Protein AF-A0A520BB03-F1 (afdb_monomer)

Secondary structure (DSSP, 8-state):
------HHHHHHHHHHHHHHHHHHHHHHHHHHHHHHHHTTT----HHHHHHHHHHHTTS----S---HHHHHHHHHHHHHH----

Mean predicted aligned error: 3.63 Å

Radius of gyration: 17.66 Å; Cα contacts (8 Å, |Δi|>4): 32; chains: 1; bounding box: 46×32×51 Å

Structure (mmCIF, N/CA/C/O backbone):
data_AF-A0A520BB03-F1
#
_entry.id   AF-A0A520BB03-F1
#
loop_
_atom_site.group_PDB
_atom_site.id
_atom_site.type_symbol
_atom_site.label_atom_id
_atom_site.label_alt_id
_atom_site.label_comp_id
_atom_site.label_asym_id
_atom_site.label_entity_id
_atom_site.label_seq_id
_atom_site.pdbx_PDB_ins_code
_atom_site.Cartn_x
_atom_site.Cartn_y
_atom_site.Cartn_z
_atom_site.occupancy
_atom_site.B_iso_or_equiv
_atom_site.auth_seq_id
_atom_site.auth_comp_id
_atom_site.auth_asym_id
_atom_site.auth_atom_id
_atom_site.pdbx_PDB_model_num
ATOM 1 N N . GLU A 1 1 ? 32.331 14.422 -30.805 1.00 55.00 1 GLU A N 1
ATOM 2 C CA . GLU A 1 1 ? 31.654 14.477 -29.497 1.00 55.00 1 GLU A CA 1
ATOM 3 C C . GLU A 1 1 ? 32.221 13.378 -28.618 1.00 55.00 1 GLU A C 1
ATOM 5 O O . GLU A 1 1 ? 31.978 12.210 -28.875 1.00 55.00 1 GLU A O 1
ATOM 10 N N . ASP A 1 2 ? 33.054 13.744 -27.654 1.00 80.19 2 ASP A N 1
ATOM 11 C CA . ASP A 1 2 ? 33.725 12.866 -26.685 1.00 80.19 2 ASP A CA 1
ATOM 12 C C . ASP A 1 2 ? 33.049 12.886 -25.300 1.00 80.19 2 ASP A C 1
ATOM 14 O O . ASP A 1 2 ? 33.451 12.159 -24.393 1.00 80.19 2 ASP A O 1
ATOM 18 N N . HIS A 1 3 ? 31.973 13.668 -25.153 1.00 76.31 3 HIS A N 1
ATOM 19 C CA . HIS A 1 3 ? 31.153 13.747 -23.951 1.00 76.31 3 HIS A CA 1
ATOM 20 C C . HIS A 1 3 ? 29.670 13.560 -24.292 1.00 76.31 3 HIS A C 1
ATOM 22 O O . HIS A 1 3 ? 29.116 14.278 -25.123 1.00 76.31 3 HIS A O 1
ATOM 28 N N . VAL A 1 4 ? 29.010 12.614 -23.620 1.00 84.62 4 VAL A N 1
ATOM 29 C CA . VAL A 1 4 ? 27.569 12.353 -23.753 1.00 84.62 4 VAL A CA 1
ATOM 30 C C . VAL A 1 4 ? 26.912 12.302 -22.375 1.00 84.62 4 VAL A C 1
ATOM 32 O O . VAL A 1 4 ? 27.502 11.831 -21.408 1.00 84.62 4 VAL A O 1
ATOM 35 N N . SER A 1 5 ? 25.671 12.785 -22.273 1.00 85.88 5 SER A N 1
ATOM 36 C CA . SER A 1 5 ? 24.974 12.983 -20.990 1.00 85.88 5 SER A CA 1
ATOM 37 C C . SER A 1 5 ? 24.496 11.697 -20.308 1.00 85.88 5 SER A C 1
ATOM 39 O O . SER A 1 5 ? 24.160 11.721 -19.127 1.00 85.88 5 SER A O 1
ATOM 41 N N . MET A 1 6 ? 24.389 10.588 -21.051 1.00 87.19 6 MET A N 1
ATOM 42 C CA . MET A 1 6 ? 23.780 9.328 -20.589 1.00 87.19 6 MET A CA 1
ATOM 43 C C . MET A 1 6 ? 22.364 9.502 -19.992 1.00 87.19 6 MET A C 1
ATOM 45 O O . MET A 1 6 ? 21.896 8.667 -19.213 1.00 87.19 6 MET A O 1
ATOM 49 N N . GLY A 1 7 ? 21.654 10.572 -20.376 1.00 91.25 7 GLY A N 1
ATOM 50 C CA . GLY A 1 7 ? 20.409 11.003 -19.731 1.00 91.25 7 GLY A CA 1
ATOM 51 C C . GLY A 1 7 ? 19.272 9.978 -19.787 1.00 91.25 7 GLY A C 1
ATOM 52 O O . GLY A 1 7 ? 18.551 9.812 -18.806 1.00 91.25 7 GLY A O 1
ATOM 53 N N . ALA A 1 8 ? 19.148 9.220 -20.881 1.00 92.25 8 ALA A N 1
ATOM 54 C CA . ALA A 1 8 ? 18.132 8.169 -21.004 1.00 92.25 8 ALA A CA 1
ATOM 55 C C . ALA A 1 8 ? 18.328 7.034 -19.975 1.00 92.25 8 ALA A C 1
ATOM 57 O O . ALA A 1 8 ? 17.367 6.545 -19.375 1.00 92.25 8 ALA A O 1
ATOM 58 N N . ASN A 1 9 ? 19.581 6.658 -19.699 1.00 93.06 9 ASN A N 1
ATOM 59 C CA . ASN A 1 9 ? 19.903 5.644 -18.692 1.00 93.06 9 ASN A CA 1
ATOM 60 C C . ASN A 1 9 ? 19.649 6.170 -17.274 1.00 93.06 9 ASN A C 1
ATOM 62 O O . ASN A 1 9 ? 19.147 5.442 -16.417 1.00 93.06 9 ASN A O 1
ATOM 66 N N . ALA A 1 10 ? 19.954 7.445 -17.028 1.00 95.12 10 ALA A N 1
ATOM 67 C CA . ALA A 1 10 ? 19.651 8.086 -15.755 1.00 95.12 10 ALA A CA 1
ATOM 68 C C . ALA A 1 10 ? 18.133 8.141 -15.496 1.00 95.12 10 ALA A C 1
ATOM 70 O O . ALA A 1 10 ? 17.687 7.773 -14.409 1.00 95.12 10 ALA A O 1
ATOM 71 N N . ALA A 1 11 ? 17.337 8.516 -16.502 1.00 96.38 11 ALA A N 1
ATOM 72 C CA . ALA A 1 11 ? 15.882 8.60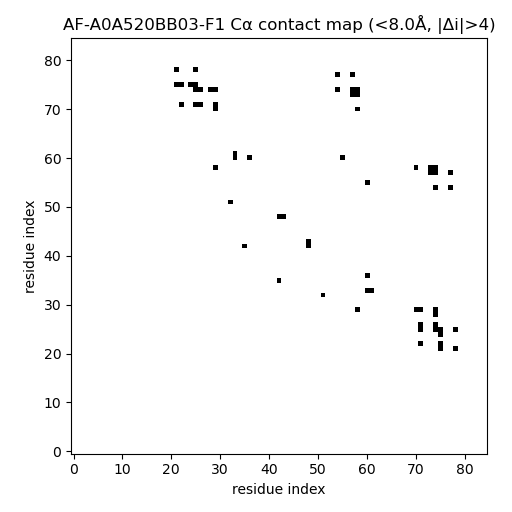2 -16.395 1.00 96.38 11 ALA A CA 1
ATOM 73 C C . ALA A 1 11 ? 15.231 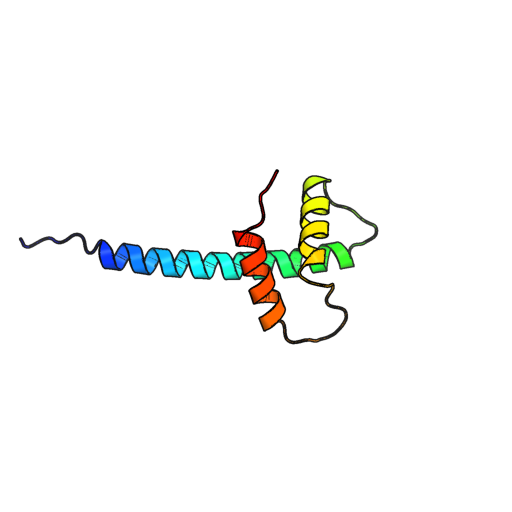7.238 -16.102 1.00 96.38 11 ALA A C 1
ATOM 75 O O . ALA A 1 11 ? 14.436 7.119 -15.172 1.00 96.38 11 ALA A O 1
ATOM 76 N N . THR A 1 12 ? 15.616 6.185 -16.830 1.00 96.88 12 THR A N 1
ATOM 77 C CA . THR A 1 12 ? 15.081 4.827 -16.604 1.00 96.88 12 THR A CA 1
ATOM 78 C C . THR A 1 12 ? 15.485 4.258 -15.243 1.00 96.88 12 THR A C 1
ATOM 80 O O . THR A 1 12 ? 14.685 3.586 -14.589 1.00 96.88 12 THR A O 1
ATOM 83 N N . LYS A 1 13 ? 16.700 4.556 -14.763 1.00 97.06 13 LYS A N 1
ATOM 84 C CA . LYS A 1 13 ? 17.121 4.197 -13.402 1.00 97.06 13 LYS A CA 1
ATOM 85 C C . LYS A 1 13 ? 16.306 4.941 -12.345 1.00 97.06 13 LYS A C 1
ATOM 87 O O . LYS A 1 13 ? 15.902 4.319 -11.368 1.00 97.06 13 LYS A O 1
ATOM 92 N N . CYS A 1 14 ? 16.068 6.237 -12.537 1.00 97.75 14 CYS A N 1
ATOM 93 C CA . CYS A 1 14 ? 15.270 7.049 -11.622 1.00 97.75 14 CYS A CA 1
ATOM 94 C C . CYS A 1 14 ? 13.844 6.497 -11.494 1.00 97.75 14 CYS A C 1
ATOM 96 O O . CYS A 1 14 ? 13.397 6.234 -10.382 1.00 97.75 14 CYS A O 1
ATOM 98 N N . LEU A 1 15 ? 13.191 6.194 -12.621 1.00 97.81 15 LEU A N 1
ATOM 99 C CA . LEU A 1 15 ? 11.852 5.599 -12.633 1.00 97.81 15 LEU A CA 1
ATOM 100 C C . LEU A 1 15 ? 11.790 4.304 -11.810 1.00 97.81 15 LEU A C 1
ATOM 102 O O . LEU A 1 15 ? 10.948 4.168 -10.931 1.00 97.81 15 LEU A O 1
ATOM 106 N N . ARG A 1 16 ? 12.752 3.393 -12.001 1.00 98.19 16 ARG A N 1
ATOM 107 C CA . ARG A 1 16 ? 12.832 2.150 -11.211 1.00 98.19 16 ARG A CA 1
ATOM 108 C C . ARG A 1 16 ? 12.981 2.400 -9.708 1.00 98.19 16 ARG A C 1
ATOM 110 O O . ARG A 1 16 ? 12.512 1.595 -8.908 1.00 98.19 16 ARG A O 1
ATOM 117 N N . VAL A 1 17 ? 13.678 3.468 -9.314 1.00 98.50 17 VAL A N 1
ATOM 118 C CA . VAL A 1 17 ? 13.814 3.857 -7.903 1.00 98.50 17 VAL A CA 1
ATOM 119 C C . VAL A 1 17 ? 12.486 4.387 -7.366 1.00 98.50 17 VAL A C 1
ATOM 121 O O . VAL A 1 17 ? 12.094 3.976 -6.277 1.00 98.50 17 VAL A O 1
ATOM 124 N N . CYS A 1 18 ? 11.772 5.219 -8.127 1.00 97.88 18 CYS A N 1
ATOM 125 C CA . CYS A 1 18 ? 10.432 5.686 -7.767 1.00 97.88 18 CYS A CA 1
ATOM 126 C C . CYS A 1 18 ? 9.454 4.515 -7.589 1.00 97.88 18 CYS A C 1
ATOM 128 O O . CYS A 1 18 ? 8.830 4.413 -6.537 1.00 97.88 18 CYS A O 1
ATOM 130 N N . ASP A 1 19 ? 9.423 3.564 -8.528 1.00 97.31 19 ASP A N 1
ATOM 131 C CA . ASP A 1 19 ? 8.565 2.375 -8.428 1.00 97.31 19 ASP A CA 1
ATOM 132 C C . ASP A 1 19 ? 8.873 1.543 -7.169 1.00 97.31 19 ASP A C 1
ATOM 134 O O . ASP A 1 19 ? 7.997 0.925 -6.565 1.00 97.31 19 ASP A O 1
ATOM 138 N N . ASN A 1 20 ? 10.146 1.469 -6.771 1.00 98.12 20 ASN A N 1
ATOM 139 C CA . ASN A 1 20 ? 10.545 0.774 -5.548 1.00 98.12 20 ASN A CA 1
ATOM 140 C C . ASN A 1 20 ? 10.148 1.551 -4.293 1.00 98.12 20 ASN A C 1
ATOM 142 O O . ASN A 1 20 ? 9.738 0.939 -3.309 1.00 98.12 20 ASN A O 1
ATOM 146 N N . LEU A 1 21 ? 10.245 2.878 -4.328 1.00 98.12 21 LEU A N 1
ATOM 147 C CA . LEU A 1 21 ? 9.827 3.732 -3.225 1.00 98.12 21 LEU A CA 1
ATOM 148 C C . LEU A 1 21 ? 8.320 3.612 -2.971 1.00 98.12 21 LEU A C 1
ATOM 150 O O . LEU A 1 21 ? 7.921 3.452 -1.822 1.00 98.12 21 LEU A O 1
ATOM 154 N N . GLU A 1 22 ? 7.494 3.589 -4.019 1.00 97.62 22 GLU A N 1
ATOM 155 C CA . GLU A 1 22 ? 6.048 3.357 -3.893 1.00 97.62 22 GLU A CA 1
ATOM 156 C C . GLU A 1 22 ? 5.740 2.034 -3.177 1.00 97.62 22 GLU A C 1
ATOM 158 O O . GLU A 1 22 ? 4.886 1.983 -2.293 1.00 97.62 22 GLU A O 1
ATOM 163 N N . ARG A 1 23 ? 6.484 0.964 -3.493 1.00 98.19 23 ARG A N 1
ATOM 164 C CA . ARG A 1 23 ? 6.354 -0.334 -2.806 1.00 98.19 23 ARG A CA 1
ATOM 165 C C . ARG A 1 23 ? 6.723 -0.247 -1.328 1.00 98.19 23 ARG A C 1
ATOM 167 O O . ARG A 1 23 ? 6.028 -0.833 -0.502 1.00 98.19 23 ARG A O 1
ATOM 174 N N . ILE A 1 24 ? 7.801 0.462 -0.995 1.00 98.56 24 ILE A N 1
ATOM 175 C CA . ILE A 1 24 ? 8.239 0.651 0.395 1.00 98.56 24 ILE A CA 1
ATOM 176 C C . ILE A 1 24 ? 7.163 1.406 1.182 1.00 98.56 24 ILE A C 1
ATOM 178 O O . ILE A 1 24 ? 6.731 0.924 2.227 1.00 98.56 24 ILE A O 1
ATOM 182 N N . LEU A 1 25 ? 6.667 2.522 0.644 1.00 98.25 25 LEU A N 1
ATOM 183 C CA . LEU A 1 25 ? 5.616 3.321 1.280 1.00 98.25 25 LEU A CA 1
ATOM 184 C C . LEU A 1 25 ? 4.304 2.537 1.427 1.00 98.25 25 LEU A C 1
ATOM 186 O O . LEU A 1 25 ? 3.611 2.666 2.432 1.00 98.25 25 LEU A O 1
ATOM 190 N N . ALA A 1 26 ? 3.970 1.677 0.463 1.00 98.44 26 ALA A N 1
ATOM 191 C CA . ALA A 1 26 ? 2.801 0.803 0.536 1.00 98.44 26 ALA A CA 1
ATOM 192 C C . ALA A 1 26 ? 2.889 -0.214 1.685 1.00 98.44 26 ALA A C 1
ATOM 194 O O . ALA A 1 26 ? 1.896 -0.465 2.371 1.00 98.44 26 ALA A O 1
ATOM 195 N N . ILE A 1 27 ? 4.074 -0.786 1.911 1.00 98.50 27 ILE A N 1
ATOM 196 C CA . ILE A 1 27 ? 4.335 -1.700 3.032 1.00 98.50 27 ILE A CA 1
ATOM 197 C C . ILE A 1 27 ? 4.321 -0.937 4.363 1.00 98.50 27 ILE A C 1
ATOM 199 O O . ILE A 1 27 ? 3.763 -1.419 5.352 1.00 98.50 27 ILE A O 1
ATOM 203 N N . GLU A 1 28 ? 4.887 0.267 4.396 1.00 98.69 28 GLU A N 1
ATOM 204 C CA . GLU A 1 28 ? 4.848 1.135 5.573 1.00 98.69 28 GLU A CA 1
ATOM 205 C C . GLU A 1 28 ? 3.405 1.493 5.949 1.00 98.69 28 GLU A C 1
ATOM 207 O O . GLU A 1 28 ? 3.006 1.287 7.091 1.00 98.69 28 GLU A O 1
ATOM 212 N N . LEU A 1 29 ? 2.577 1.923 4.992 1.00 98.38 29 LEU A N 1
ATOM 213 C CA . LEU A 1 29 ? 1.165 2.229 5.236 1.00 98.38 29 LEU A CA 1
ATOM 214 C C . LEU A 1 29 ? 0.396 1.004 5.748 1.00 98.38 29 LEU A C 1
ATOM 216 O O . LEU A 1 29 ? -0.384 1.116 6.698 1.00 98.38 29 LEU A O 1
ATOM 220 N N . LEU A 1 30 ? 0.635 -0.169 5.152 1.00 98.44 30 LEU A N 1
ATOM 221 C CA . LEU A 1 30 ? 0.025 -1.428 5.576 1.00 98.44 30 LEU A CA 1
ATOM 222 C C . LEU A 1 30 ? 0.342 -1.739 7.046 1.00 98.44 30 LEU A C 1
ATOM 224 O O . LEU A 1 30 ? -0.562 -2.013 7.838 1.00 98.44 30 LEU A O 1
ATOM 228 N N . THR A 1 31 ? 1.621 -1.668 7.417 1.00 98.31 31 THR A N 1
ATOM 229 C CA . THR A 1 31 ? 2.079 -1.979 8.777 1.00 98.31 31 THR A CA 1
ATOM 230 C C . THR A 1 31 ? 1.676 -0.903 9.787 1.00 98.31 31 THR A C 1
ATOM 232 O O . THR A 1 31 ? 1.223 -1.240 10.880 1.00 98.31 31 THR A O 1
ATOM 235 N N . ALA A 1 32 ? 1.743 0.380 9.423 1.00 98.38 32 ALA A N 1
ATOM 236 C CA . ALA A 1 32 ? 1.323 1.495 10.269 1.00 98.38 32 ALA A CA 1
ATOM 237 C C . ALA A 1 32 ? -0.178 1.438 10.588 1.00 98.38 32 ALA A C 1
AT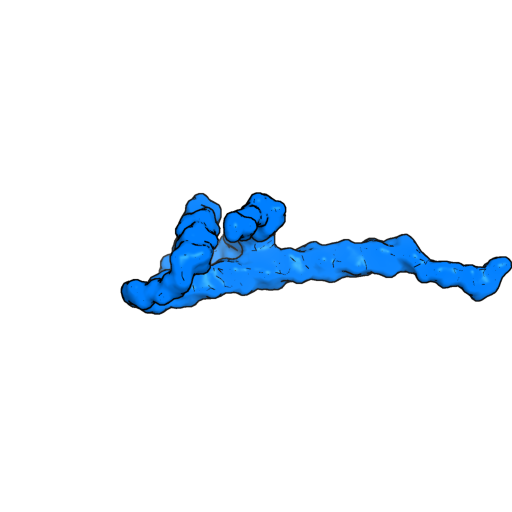OM 239 O O . ALA A 1 32 ? -0.574 1.609 11.740 1.00 98.38 32 ALA A O 1
ATOM 240 N N . THR A 1 33 ? -1.015 1.136 9.593 1.00 98.19 33 THR A N 1
ATOM 241 C CA . THR A 1 33 ? -2.466 0.984 9.784 1.00 98.19 33 THR A CA 1
ATOM 242 C C . THR A 1 33 ? -2.773 -0.194 10.711 1.00 98.19 33 T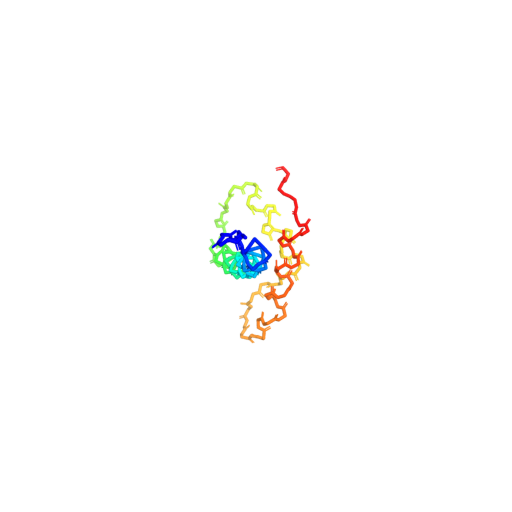HR A C 1
ATOM 244 O O . THR A 1 33 ? -3.570 -0.063 11.638 1.00 98.19 33 THR A O 1
ATOM 247 N N . GLN A 1 34 ? -2.084 -1.326 10.529 1.00 98.25 34 GLN A N 1
ATOM 248 C CA . GLN A 1 34 ? -2.194 -2.470 11.436 1.00 98.25 34 GLN A CA 1
ATOM 249 C C . GLN A 1 34 ? -1.795 -2.105 12.871 1.00 98.25 34 GLN A C 1
ATOM 251 O O . GLN A 1 34 ? -2.512 -2.441 13.811 1.00 98.25 34 GLN A O 1
ATOM 256 N N . ALA A 1 35 ? -0.689 -1.381 13.049 1.00 98.19 35 ALA A N 1
ATOM 257 C CA . ALA A 1 35 ? -0.230 -0.938 14.361 1.00 98.19 35 ALA A CA 1
ATOM 258 C C . ALA A 1 35 ? -1.219 0.024 15.039 1.00 98.19 35 ALA A C 1
ATOM 260 O O . ALA A 1 35 ? -1.426 -0.065 16.247 1.00 98.19 35 ALA A O 1
ATOM 261 N N . LEU A 1 36 ? -1.854 0.925 14.283 1.00 98.25 36 LEU A N 1
ATOM 262 C CA . LEU A 1 36 ? -2.886 1.819 14.817 1.00 98.25 36 LEU A CA 1
ATOM 263 C C . LEU A 1 36 ? -4.119 1.047 15.295 1.00 98.25 36 LEU A C 1
ATOM 265 O O . LEU A 1 36 ? -4.642 1.346 16.367 1.00 98.25 36 LEU A O 1
ATOM 269 N N . ASP A 1 37 ? -4.538 0.019 14.558 1.00 97.69 37 ASP A N 1
ATOM 270 C CA . ASP A 1 37 ? -5.666 -0.825 14.960 1.00 97.69 37 ASP A CA 1
ATOM 271 C C . ASP A 1 37 ? -5.350 -1.710 16.172 1.00 97.69 37 ASP A C 1
ATOM 273 O O . ASP A 1 37 ? -6.205 -1.923 17.029 1.00 97.69 37 ASP A O 1
ATOM 277 N N . LEU A 1 38 ? -4.105 -2.162 16.316 1.00 97.94 38 LEU A N 1
ATOM 278 C CA . LEU A 1 38 ? -3.659 -2.881 17.514 1.00 97.94 38 LEU A CA 1
ATOM 279 C C . LEU A 1 38 ? -3.557 -1.980 18.757 1.00 97.94 38 LEU A C 1
ATOM 281 O O . LEU A 1 38 ? -3.549 -2.480 19.878 1.00 97.94 38 LEU A O 1
ATOM 285 N N . ARG A 1 39 ? -3.478 -0.656 18.577 1.00 97.44 39 ARG A N 1
ATOM 286 C CA . ARG A 1 39 ? -3.388 0.330 19.669 1.00 97.44 39 ARG A CA 1
ATOM 287 C C . ARG A 1 39 ? -4.738 0.885 20.122 1.00 97.44 39 ARG A C 1
ATOM 289 O O . ARG A 1 39 ? -4.768 1.758 20.991 1.00 97.44 39 ARG A O 1
ATOM 296 N N . ARG A 1 40 ? -5.853 0.422 19.553 1.00 95.69 40 ARG A N 1
ATOM 297 C CA . ARG A 1 40 ? -7.188 0.887 19.962 1.00 95.69 40 ARG A CA 1
ATOM 298 C C . ARG A 1 40 ? -7.423 0.601 21.460 1.00 95.69 40 ARG A C 1
ATOM 300 O O . ARG A 1 40 ? -6.955 -0.423 21.954 1.00 95.69 40 ARG A O 1
ATOM 307 N N . PRO A 1 41 ? -8.123 1.496 22.195 1.00 96.50 41 PRO A N 1
ATOM 308 C CA . PRO A 1 41 ? -8.998 2.566 21.698 1.00 96.50 41 PRO A CA 1
ATOM 309 C C . PRO A 1 41 ? -8.314 3.907 21.389 1.00 96.50 41 PRO A C 1
ATOM 311 O O . PRO A 1 41 ? -9.003 4.826 20.942 1.00 96.50 41 PRO A O 1
ATOM 314 N N . GLU A 1 42 ? -6.999 4.036 21.590 1.00 97.44 42 GLU A N 1
ATOM 315 C CA . GLU A 1 42 ? -6.279 5.282 21.307 1.00 97.44 42 GLU A CA 1
ATOM 316 C C . GLU A 1 42 ? -6.391 5.679 19.825 1.00 97.44 42 GLU A C 1
ATOM 318 O O . GLU A 1 42 ? -6.410 4.835 18.917 1.00 97.44 42 GLU A O 1
ATOM 323 N N . LYS A 1 43 ? -6.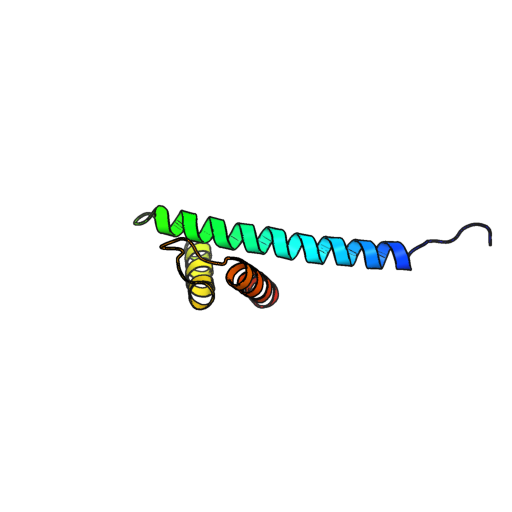475 6.988 19.573 1.00 96.44 43 LYS A N 1
ATOM 324 C CA . LYS A 1 43 ? -6.661 7.554 18.230 1.00 96.44 43 LYS A CA 1
ATOM 325 C C . LYS A 1 43 ? -5.553 8.535 17.876 1.00 96.44 43 LYS A C 1
ATOM 327 O O . LYS A 1 43 ? -4.991 9.206 18.737 1.00 96.44 43 LYS A O 1
ATOM 332 N N . SER A 1 44 ? -5.254 8.613 16.586 1.00 96.88 44 SER A N 1
ATOM 333 C CA . SER A 1 44 ? -4.390 9.631 15.998 1.00 96.88 44 SER A CA 1
ATOM 334 C C . SER A 1 44 ? -5.189 10.904 15.677 1.00 96.88 44 SER A C 1
ATOM 336 O O . SER A 1 44 ? -6.361 11.046 16.029 1.00 96.88 44 SER A O 1
ATOM 338 N N . SER A 1 45 ? -4.553 11.857 14.997 1.00 97.12 45 SER A N 1
ATOM 339 C CA . SER A 1 45 ? -5.233 13.045 14.471 1.00 97.12 45 SER A CA 1
ATOM 340 C C . SER A 1 45 ? -6.328 12.677 13.460 1.00 97.12 45 SER A C 1
ATOM 342 O O . SER A 1 45 ? -6.235 11.661 12.769 1.00 97.12 45 SER A O 1
ATOM 344 N N . SER A 1 46 ? -7.330 13.547 13.302 1.00 96.25 46 SER A N 1
ATOM 345 C CA . SER A 1 46 ? -8.451 13.338 12.370 1.00 96.25 46 SER A CA 1
ATOM 346 C C . SER A 1 46 ? -8.005 13.056 10.931 1.00 96.25 46 SER A C 1
ATOM 348 O O . SER A 1 46 ? -8.578 12.197 10.269 1.00 96.25 46 SER A O 1
ATOM 350 N N . LYS A 1 47 ? -6.947 13.724 10.454 1.00 96.31 47 LYS A N 1
ATOM 351 C CA . LYS A 1 47 ? -6.384 13.491 9.114 1.00 96.31 47 LYS A CA 1
ATOM 352 C C . LYS A 1 47 ? -5.867 12.062 8.944 1.00 96.31 47 LYS A C 1
ATOM 354 O O . LYS A 1 47 ? -6.127 11.437 7.919 1.00 96.31 47 LYS A O 1
ATOM 359 N N . ILE A 1 48 ? -5.157 11.547 9.948 1.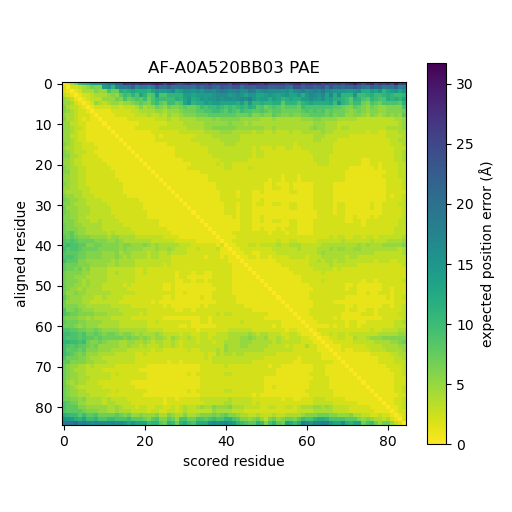00 96.81 48 ILE A N 1
ATOM 360 C CA . ILE A 1 48 ? -4.615 10.184 9.921 1.00 96.81 48 ILE A CA 1
ATOM 361 C C . ILE A 1 48 ? -5.733 9.154 10.069 1.00 96.81 48 ILE A C 1
ATOM 363 O O . ILE A 1 48 ? -5.734 8.168 9.345 1.00 96.81 48 ILE A O 1
ATOM 367 N N . GLU A 1 49 ? -6.716 9.392 10.937 1.00 97.44 49 GLU A N 1
ATOM 368 C CA . GLU A 1 49 ? -7.860 8.482 11.074 1.00 97.44 49 GLU A CA 1
ATOM 369 C C . GLU A 1 49 ? -8.693 8.403 9.786 1.00 97.44 49 GLU A C 1
ATOM 371 O O . GLU A 1 49 ? -9.115 7.317 9.401 1.00 97.44 49 GLU A O 1
ATOM 376 N N . ASN A 1 50 ? -8.862 9.511 9.054 1.00 96.69 50 ASN A N 1
ATOM 377 C CA . ASN A 1 50 ? -9.533 9.503 7.749 1.00 96.69 50 ASN A CA 1
ATOM 378 C C . ASN A 1 50 ? -8.744 8.716 6.688 1.00 96.69 50 ASN A C 1
ATOM 380 O O . ASN A 1 50 ? -9.338 7.975 5.899 1.00 96.69 50 ASN A O 1
ATOM 384 N N . LEU A 1 51 ? -7.413 8.855 6.680 1.00 97.44 51 LEU A N 1
ATOM 385 C CA . LEU A 1 51 ? -6.525 8.065 5.823 1.00 97.44 51 LEU A CA 1
ATOM 386 C C . LEU A 1 51 ? -6.652 6.571 6.142 1.00 97.44 51 LEU A C 1
ATOM 388 O O . LEU A 1 51 ? -6.896 5.777 5.238 1.00 97.44 51 LEU A O 1
ATOM 392 N N . VAL A 1 52 ? -6.533 6.201 7.419 1.00 97.56 52 VAL A N 1
ATOM 393 C CA . VAL A 1 52 ? -6.661 4.820 7.907 1.00 97.56 52 VAL A CA 1
ATOM 394 C C . VAL A 1 52 ? -8.027 4.246 7.552 1.00 97.56 52 VAL A C 1
ATOM 396 O O . VAL A 1 52 ? -8.101 3.156 6.994 1.00 97.56 52 VAL A O 1
ATOM 399 N N . TYR A 1 53 ? -9.105 4.994 7.798 1.00 96.94 53 TYR A N 1
ATOM 400 C CA . TYR A 1 53 ? -10.462 4.585 7.447 1.00 96.94 53 TYR A CA 1
ATOM 401 C C . TYR A 1 53 ? -10.605 4.296 5.949 1.00 96.94 53 TYR A C 1
ATOM 403 O O . TYR A 1 53 ? -11.136 3.251 5.572 1.00 96.94 53 TYR A O 1
ATOM 411 N N . SER A 1 54 ? -10.097 5.195 5.100 1.00 97.62 54 SER A N 1
ATOM 412 C CA . SER A 1 54 ? -10.143 5.047 3.641 1.00 97.62 54 SER A CA 1
ATOM 413 C C . SER A 1 54 ? -9.307 3.859 3.169 1.00 97.62 54 SER A C 1
ATOM 415 O O . SER A 1 54 ? -9.754 3.073 2.338 1.00 97.62 54 SER A O 1
ATOM 417 N N . PHE A 1 55 ? -8.114 3.688 3.738 1.00 98.25 55 PHE A N 1
ATOM 418 C CA . PHE A 1 55 ? -7.231 2.570 3.432 1.00 98.25 55 PHE A CA 1
ATOM 419 C C . PHE A 1 55 ? -7.848 1.225 3.842 1.00 98.25 55 PHE A C 1
ATOM 421 O O . PHE A 1 55 ? -7.762 0.253 3.093 1.00 98.25 55 PHE A O 1
ATOM 428 N N . ARG A 1 56 ? -8.567 1.173 4.971 1.00 97.88 56 ARG A N 1
ATOM 429 C CA . ARG A 1 56 ? -9.287 -0.0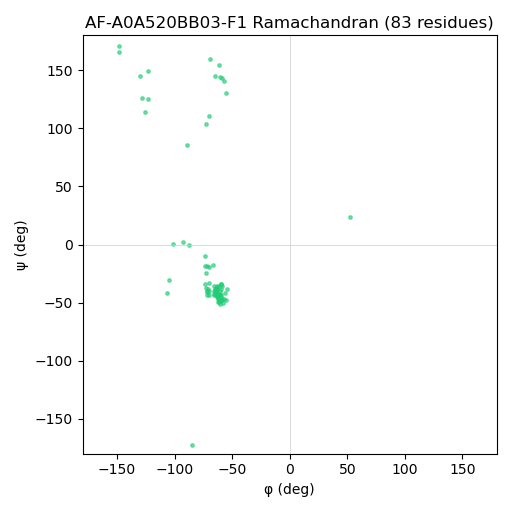27 5.428 1.00 97.88 56 ARG A CA 1
ATOM 430 C C . ARG A 1 56 ? -10.463 -0.442 4.546 1.00 97.88 56 ARG A C 1
ATOM 432 O O . ARG A 1 56 ? -10.858 -1.602 4.610 1.00 97.88 56 ARG A O 1
ATOM 439 N N . GLN A 1 57 ? -10.971 0.441 3.682 1.00 97.62 57 GLN A N 1
ATOM 440 C CA . GLN A 1 57 ? -11.934 0.050 2.641 1.00 97.62 57 GLN A CA 1
ATOM 441 C C . GLN A 1 57 ? -11.287 -0.777 1.518 1.00 97.62 57 GLN A C 1
ATOM 443 O O . GLN A 1 57 ? -11.990 -1.440 0.762 1.00 97.62 57 GLN A O 1
ATOM 448 N N . VAL A 1 58 ? -9.957 -0.728 1.396 1.00 97.62 58 VAL A N 1
ATOM 449 C CA . VAL A 1 58 ? -9.190 -1.411 0.344 1.00 97.62 58 VAL A CA 1
ATOM 450 C C . VAL A 1 58 ? -8.432 -2.615 0.899 1.00 97.62 58 VAL A C 1
ATOM 452 O O . VAL A 1 58 ? -8.412 -3.666 0.263 1.00 97.62 58 VAL A O 1
ATOM 455 N N . VAL A 1 59 ? -7.829 -2.482 2.085 1.00 98.12 59 VAL A N 1
ATOM 456 C CA . VAL A 1 59 ? -7.067 -3.552 2.742 1.00 98.12 59 VAL A CA 1
ATOM 457 C C . VAL A 1 59 ? -7.589 -3.796 4.155 1.00 98.12 59 VAL A C 1
ATOM 459 O O . VAL A 1 59 ? -7.447 -2.959 5.051 1.00 98.12 59 VAL A O 1
ATOM 462 N N . SER A 1 60 ? -8.154 -4.981 4.380 1.00 97.62 60 SER A N 1
ATOM 463 C CA . SER A 1 60 ? -8.719 -5.375 5.672 1.00 97.62 60 SER A CA 1
ATOM 464 C C . SER A 1 60 ? -7.648 -5.572 6.750 1.00 97.62 60 SER A C 1
ATOM 466 O O . SER A 1 60 ? -6.463 -5.775 6.459 1.00 97.62 60 SER A O 1
ATOM 468 N N . PHE A 1 61 ? -8.060 -5.522 8.021 1.00 97.88 61 PHE A N 1
ATOM 469 C CA . PHE A 1 61 ? -7.188 -5.841 9.153 1.00 97.88 61 PHE A CA 1
ATOM 470 C C . PHE A 1 61 ? -6.618 -7.260 9.021 1.00 97.88 61 PHE A C 1
ATOM 472 O O . PHE A 1 61 ? -7.293 -8.175 8.542 1.00 97.88 61 PHE A O 1
ATOM 479 N N . ASN A 1 62 ? -5.350 -7.439 9.388 1.00 97.06 62 ASN A N 1
ATOM 480 C CA . ASN A 1 62 ? -4.682 -8.733 9.295 1.00 97.06 62 ASN A CA 1
ATOM 481 C C . ASN A 1 62 ? -4.876 -9.546 10.581 1.00 97.06 62 ASN A C 1
ATOM 483 O O . ASN A 1 62 ? -4.055 -9.467 11.488 1.00 97.06 62 ASN A O 1
ATOM 487 N N . GLU A 1 63 ? -5.991 -10.277 10.676 1.00 95.88 63 GLU A N 1
ATOM 488 C CA . GLU A 1 63 ? -6.351 -11.068 11.869 1.00 95.88 63 GLU A CA 1
ATOM 489 C C . GLU A 1 63 ? -5.506 -12.335 12.040 1.00 95.88 63 GLU A C 1
ATOM 491 O O . GLU A 1 63 ? -5.212 -12.742 13.160 1.00 95.88 63 GLU A O 1
ATOM 496 N N . ALA A 1 64 ? -5.114 -12.951 10.928 1.00 95.50 64 ALA A N 1
ATOM 497 C CA . ALA A 1 64 ? -4.319 -14.168 10.880 1.00 95.50 64 ALA A CA 1
ATOM 498 C C . ALA A 1 64 ? -3.430 -14.149 9.635 1.00 95.50 64 ALA A C 1
ATOM 500 O O . ALA A 1 64 ? -3.650 -13.353 8.719 1.00 95.50 64 ALA A O 1
ATOM 501 N N . ASP A 1 65 ? -2.439 -15.037 9.592 1.00 95.56 65 ASP A N 1
ATOM 502 C CA . ASP A 1 65 ? -1.519 -15.124 8.463 1.00 95.56 65 ASP A CA 1
ATOM 503 C C . ASP A 1 65 ? -2.256 -15.331 7.13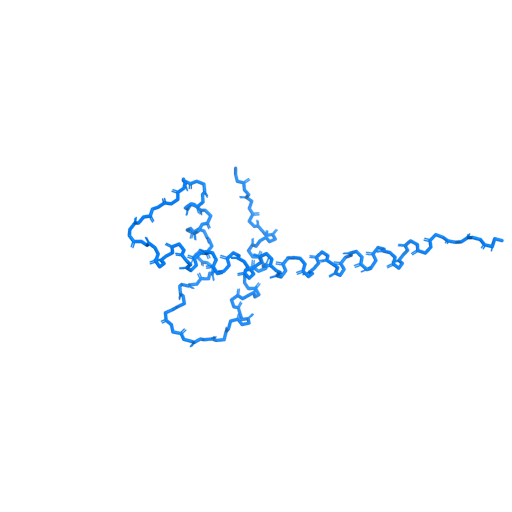5 1.00 95.56 65 ASP A C 1
ATOM 505 O O . ASP A 1 65 ? -3.100 -16.217 6.978 1.00 95.56 65 ASP A O 1
ATOM 509 N N . ARG A 1 66 ? -1.894 -14.505 6.151 1.00 95.31 66 ARG A N 1
ATOM 510 C CA . ARG A 1 66 ? -2.398 -14.575 4.780 1.00 95.31 66 ARG A CA 1
ATOM 511 C C . ARG A 1 66 ? -1.341 -14.120 3.786 1.00 95.31 66 ARG A C 1
ATOM 513 O O . ARG A 1 66 ? -0.303 -13.564 4.140 1.00 95.31 66 ARG A O 1
ATOM 520 N N . ILE A 1 67 ? -1.632 -14.318 2.505 1.00 96.69 67 ILE A N 1
ATOM 521 C CA . ILE A 1 67 ? -0.754 -13.883 1.419 1.00 96.69 67 ILE A CA 1
ATOM 522 C C . ILE A 1 67 ? -0.812 -12.355 1.290 1.00 96.69 67 ILE A C 1
ATOM 524 O O . ILE A 1 67 ? -1.732 -11.801 0.692 1.00 96.69 67 ILE A O 1
ATOM 528 N N . LEU A 1 68 ? 0.225 -11.675 1.782 1.00 96.69 68 LEU A N 1
ATOM 529 C CA . LEU A 1 68 ? 0.320 -10.210 1.741 1.00 96.69 68 LEU A CA 1
ATOM 530 C C . LEU A 1 68 ? 0.629 -9.643 0.350 1.00 96.69 68 LEU A C 1
ATOM 532 O O . LEU A 1 68 ? 0.539 -8.438 0.147 1.00 96.69 68 LEU A O 1
ATOM 536 N N . ALA A 1 69 ? 0.979 -10.475 -0.635 1.00 97.25 69 ALA A N 1
ATOM 537 C CA . ALA A 1 69 ? 1.272 -9.996 -1.987 1.00 97.25 69 ALA A CA 1
ATOM 538 C C . ALA A 1 69 ? 0.074 -9.264 -2.623 1.00 97.25 69 ALA A C 1
ATOM 540 O O . ALA A 1 69 ? 0.270 -8.307 -3.373 1.00 97.25 69 ALA A O 1
ATOM 541 N N . THR A 1 70 ? -1.154 -9.697 -2.321 1.00 97.44 70 THR A N 1
ATOM 542 C CA . THR A 1 70 ? -2.381 -9.036 -2.789 1.00 97.44 70 THR A CA 1
ATOM 543 C C . THR A 1 70 ? -2.600 -7.711 -2.064 1.00 97.44 70 THR A C 1
ATOM 545 O O . THR A 1 70 ? -2.853 -6.702 -2.718 1.00 97.44 70 THR A O 1
ATOM 548 N N . ASP A 1 71 ? -2.399 -7.690 -0.746 1.00 98.06 71 ASP A N 1
ATOM 549 C CA . ASP A 1 71 ? -2.527 -6.482 0.074 1.00 98.06 71 ASP A CA 1
ATOM 550 C C . ASP A 1 71 ? -1.511 -5.417 -0.336 1.00 98.06 71 ASP A C 1
ATOM 552 O O . ASP A 1 71 ? -1.873 -4.268 -0.542 1.00 98.06 71 ASP A O 1
ATOM 556 N N . ILE A 1 72 ? -0.249 -5.798 -0.549 1.00 98.25 72 ILE A N 1
ATOM 557 C CA . ILE A 1 72 ? 0.806 -4.879 -0.994 1.00 98.25 72 ILE A CA 1
ATOM 558 C C . ILE A 1 72 ? 0.456 -4.273 -2.358 1.00 98.25 72 ILE A C 1
ATOM 560 O O . ILE A 1 72 ? 0.613 -3.069 -2.549 1.00 98.25 72 ILE A O 1
ATOM 564 N N . LYS A 1 73 ? -0.052 -5.072 -3.309 1.00 98.25 73 LYS A N 1
ATOM 565 C CA . LYS A 1 73 ? -0.500 -4.555 -4.615 1.00 98.25 73 LYS A CA 1
ATOM 566 C C . LYS A 1 73 ? -1.642 -3.551 -4.466 1.00 98.25 73 LYS A C 1
ATOM 568 O O . LYS A 1 73 ? -1.614 -2.507 -5.115 1.00 98.25 73 LYS A O 1
ATOM 573 N N . ALA A 1 74 ? -2.616 -3.850 -3.609 1.00 98.25 74 ALA A N 1
ATOM 574 C CA . ALA A 1 74 ? -3.728 -2.952 -3.329 1.00 98.25 74 ALA A CA 1
ATOM 575 C C . ALA A 1 74 ? -3.253 -1.659 -2.638 1.00 98.25 74 ALA A C 1
ATOM 577 O O . ALA A 1 74 ? -3.694 -0.573 -3.007 1.00 98.25 74 ALA A O 1
ATOM 578 N N . SER A 1 75 ? -2.283 -1.749 -1.724 1.00 98.38 75 SER A N 1
ATOM 579 C CA . SER A 1 75 ? -1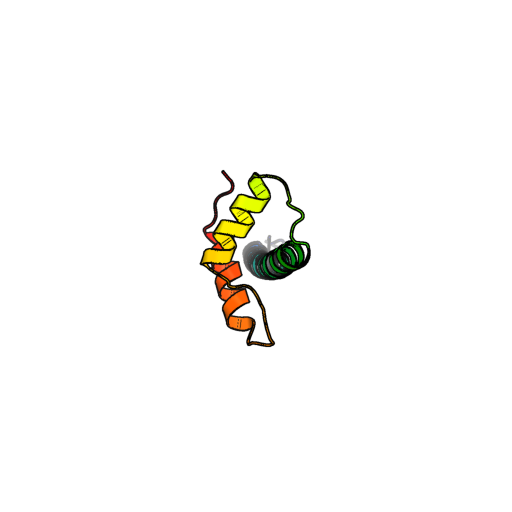.662 -0.598 -1.062 1.00 98.38 75 SER A CA 1
ATOM 580 C C . SER A 1 75 ? -0.908 0.319 -2.024 1.00 98.38 75 SER A C 1
ATOM 582 O O . SER A 1 75 ? -1.029 1.537 -1.916 1.00 98.38 75 SER A O 1
ATOM 584 N N . ILE A 1 76 ? -0.168 -0.233 -2.993 1.00 98.44 76 ILE A N 1
ATOM 585 C CA . ILE A 1 76 ? 0.501 0.565 -4.039 1.00 98.44 76 ILE A CA 1
ATOM 586 C C . ILE A 1 76 ? -0.545 1.325 -4.863 1.00 98.44 76 ILE A C 1
ATOM 588 O O . ILE A 1 76 ? -0.434 2.534 -5.059 1.00 98.44 76 ILE A O 1
ATOM 592 N N . ALA A 1 77 ? -1.601 0.633 -5.303 1.00 98.12 77 ALA A N 1
ATOM 593 C CA . ALA A 1 77 ? -2.687 1.257 -6.055 1.00 98.12 77 ALA A CA 1
ATOM 594 C C . ALA A 1 77 ? -3.392 2.359 -5.243 1.00 98.12 77 ALA A C 1
ATOM 596 O O . ALA A 1 77 ? -3.709 3.422 -5.784 1.00 98.12 77 ALA A O 1
ATOM 597 N N . PHE A 1 78 ? -3.595 2.134 -3.942 1.00 98.06 78 PHE A N 1
ATOM 598 C CA . PHE A 1 78 ? -4.155 3.127 -3.033 1.00 98.06 78 PHE A CA 1
ATOM 599 C C . PHE A 1 78 ? -3.274 4.376 -2.947 1.00 98.06 78 PHE A C 1
ATOM 601 O O . PHE A 1 78 ? -3.782 5.472 -3.146 1.00 98.06 78 PHE A O 1
ATOM 608 N N . ILE A 1 79 ? -1.962 4.245 -2.725 1.00 96.44 79 ILE A N 1
ATOM 609 C CA . ILE A 1 79 ? -1.056 5.404 -2.620 1.00 96.44 79 ILE A CA 1
ATOM 610 C C . ILE A 1 79 ? -1.052 6.242 -3.905 1.00 96.44 79 ILE A C 1
ATOM 612 O O . ILE A 1 79 ? -1.064 7.470 -3.836 1.00 96.44 79 ILE A O 1
ATOM 616 N N . ASN A 1 80 ? -1.117 5.603 -5.074 1.00 96.06 80 ASN A N 1
ATOM 617 C CA . ASN A 1 80 ? -1.088 6.311 -6.357 1.00 96.06 80 ASN A CA 1
ATOM 618 C C . ASN A 1 80 ? -2.395 7.074 -6.657 1.00 96.06 80 ASN A C 1
ATOM 620 O O . ASN A 1 80 ? -2.404 8.072 -7.391 1.00 96.06 80 ASN A O 1
ATOM 624 N N . THR A 1 81 ? -3.513 6.644 -6.069 1.00 95.75 81 THR A N 1
ATOM 625 C CA . THR A 1 81 ? -4.848 7.209 -6.331 1.00 95.75 81 THR A CA 1
ATOM 626 C C . THR A 1 81 ? -5.362 8.105 -5.211 1.00 95.75 81 THR A C 1
ATOM 628 O O . THR A 1 81 ? -6.077 9.070 -5.486 1.00 95.75 81 THR A O 1
ATOM 631 N N . TYR A 1 82 ? -4.974 7.843 -3.965 1.00 95.62 82 TYR A N 1
ATOM 632 C CA . TYR A 1 82 ? -5.407 8.615 -2.813 1.00 95.62 82 TYR A CA 1
ATOM 633 C C . TYR A 1 82 ? -4.883 10.052 -2.899 1.00 95.62 82 TYR A C 1
ATOM 635 O O . TYR A 1 82 ? -3.794 10.334 -3.411 1.00 95.62 82 TYR A O 1
ATOM 643 N N . ARG A 1 83 ? -5.690 10.997 -2.422 1.00 91.50 83 ARG A N 1
ATOM 644 C CA . ARG A 1 83 ? -5.339 12.416 -2.368 1.00 91.50 83 ARG A CA 1
ATOM 645 C C . ARG A 1 83 ? -5.451 12.871 -0.927 1.00 91.50 83 ARG A C 1
ATOM 647 O O . ARG A 1 83 ? -6.489 12.697 -0.295 1.00 91.50 83 ARG A O 1
ATOM 654 N N . LEU A 1 84 ? -4.363 13.438 -0.414 1.00 83.50 84 LEU A N 1
ATOM 655 C CA . LEU A 1 84 ? -4.372 14.118 0.873 1.00 83.50 84 LEU A CA 1
ATOM 656 C C . LEU A 1 84 ? -5.176 15.410 0.686 1.00 83.50 84 LEU A C 1
ATOM 658 O O . LEU A 1 84 ? -4.758 16.280 -0.076 1.00 83.50 84 LEU A O 1
ATOM 662 N N . GLY A 1 85 ? -6.361 15.462 1.296 1.00 70.44 85 GLY A N 1
ATOM 663 C CA . GLY A 1 85 ? -7.197 16.664 1.338 1.00 70.44 85 GLY A CA 1
ATOM 664 C C . GLY A 1 85 ? -6.599 17.788 2.175 1.00 70.44 85 GLY A C 1
ATOM 665 O O . GLY A 1 85 ? -5.751 17.511 3.061 1.00 70.44 85 GLY A O 1
#

Nearest PDB structures (foldseek):
  6v6h-assembly1_D  TM=9.837E-01  e=2.008E-03  Trypanosoma cruzi
  6v6h-assembly1_A  TM=9.841E-01  e=2.565E-03  Trypanosoma cruzi
  6v6h-assembly1_B  TM=9.860E-01  e=3.275E-03  Trypanosoma cruzi
  6v6h-assembly1_C  TM=9.861E-01  e=3.275E-03  Trypanosoma cruzi
  1b8f-assembly1_A  TM=9.523E-01  e=4.446E-03  Pseudomonas putida

Sequence (85 aa):
EDHVSMGANAATKCLRVCDNLERILAIELLTATQALDLRRPEKSSSKIENLVYSFRQVVSFNEADRILATDIKASIAFINTYRLG

Solvent-accessible surface area (backbone atoms only — not comparable to full-atom values): 5196 Å² total; per-residue (Å²): 135,95,77,80,85,61,55,70,61,52,51,57,51,48,51,57,49,51,60,48,47,46,50,51,52,16,50,48,52,54,51,52,47,50,52,50,64,73,49,57,90,62,78,75,57,71,71,55,48,52,50,45,55,57,48,47,78,76,45,71,84,80,89,62,95,69,79,55,70,60,49,43,53,49,32,35,54,44,64,76,67,61,75,90,127

Foldseek 3Di:
DPDDDCVVVVVVVVVVVVVVVLLVVLVVLLVVLLVQVVPPPDDDDPLVVVVSVVLCVQAPHCPDDDDCPSSSVSSSVCVVPDDRD

pLDDT: mean 95.33, std 6.58, range [55.0, 98.69]